Protein AF-A0A0D0URA8-F1 (afdb_monomer)

Mean predicted aligned error: 11.28 Å

Structure (mmCIF, N/CA/C/O backbone):
data_AF-A0A0D0URA8-F1
#
_entry.id   AF-A0A0D0URA8-F1
#
loop_
_atom_site.group_PDB
_atom_site.id
_atom_site.type_symbol
_atom_site.label_atom_id
_atom_site.label_alt_id
_atom_site.label_comp_id
_atom_site.label_asym_id
_atom_site.label_entity_id
_atom_site.label_seq_id
_atom_site.pdbx_PDB_ins_code
_atom_site.Cartn_x
_atom_site.Cartn_y
_atom_site.Cartn_z
_atom_site.occupancy
_atom_site.B_iso_or_equiv
_atom_site.auth_seq_id
_atom_site.auth_comp_id
_atom_site.auth_asym_id
_atom_site.auth_atom_id
_ato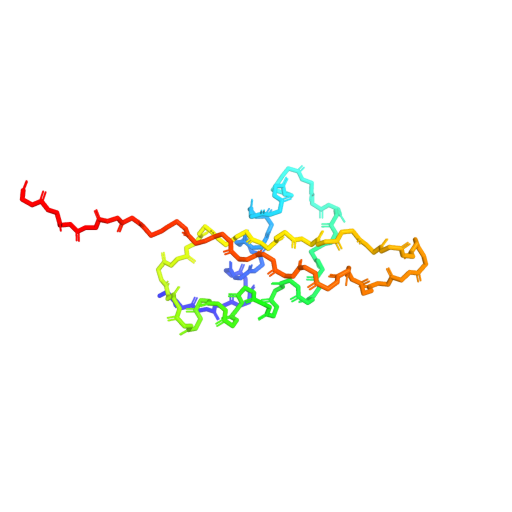m_site.pdbx_PDB_model_num
ATOM 1 N N . MET A 1 1 ? -4.350 -2.731 16.389 1.00 57.91 1 MET A N 1
ATOM 2 C CA . MET A 1 1 ? -2.926 -2.887 16.016 1.00 57.91 1 MET A CA 1
ATOM 3 C C . MET A 1 1 ? -2.204 -1.595 16.374 1.00 57.91 1 MET A C 1
ATOM 5 O O . MET A 1 1 ? -2.784 -0.540 16.153 1.00 57.91 1 MET A O 1
ATOM 9 N N . GLN A 1 2 ? -1.006 -1.634 16.960 1.00 65.62 2 GLN A N 1
ATOM 10 C CA . GLN A 1 2 ? -0.245 -0.405 17.212 1.00 65.62 2 GLN A CA 1
ATOM 11 C C . GLN A 1 2 ? 0.401 0.026 15.886 1.00 65.62 2 GLN A C 1
ATOM 13 O O . GLN A 1 2 ? 1.212 -0.715 15.333 1.00 65.62 2 GLN A O 1
ATOM 18 N N . LEU A 1 3 ? -0.023 1.169 15.336 1.00 74.25 3 LEU A N 1
ATOM 19 C CA . LEU A 1 3 ? 0.442 1.691 14.044 1.00 74.25 3 LEU A CA 1
ATOM 20 C C . LEU A 1 3 ? 1.843 2.287 14.203 1.00 74.25 3 LEU A C 1
ATOM 22 O O . LEU A 1 3 ? 2.012 3.493 14.336 1.00 74.25 3 LEU A O 1
ATOM 26 N N . THR A 1 4 ? 2.856 1.427 14.269 1.00 84.50 4 THR A N 1
ATOM 27 C CA . THR A 1 4 ? 4.253 1.865 14.262 1.00 84.50 4 THR A CA 1
ATOM 28 C C . THR A 1 4 ? 4.721 2.076 12.827 1.00 84.50 4 THR A C 1
ATOM 30 O O . THR A 1 4 ? 4.283 1.375 11.912 1.00 84.50 4 THR A O 1
ATOM 33 N N . THR A 1 5 ? 5.659 3.001 12.619 1.00 84.06 5 THR A N 1
ATOM 34 C CA . THR A 1 5 ? 6.264 3.267 11.302 1.00 84.06 5 THR A CA 1
ATOM 35 C C . THR A 1 5 ? 6.827 1.992 10.667 1.00 84.06 5 THR A C 1
ATOM 37 O O . THR A 1 5 ? 6.655 1.755 9.474 1.00 84.06 5 THR A O 1
ATOM 40 N N . THR A 1 6 ? 7.424 1.112 11.477 1.00 86.81 6 THR A N 1
ATOM 41 C CA . THR A 1 6 ? 7.942 -0.191 11.038 1.00 86.81 6 THR A CA 1
ATOM 42 C C . THR A 1 6 ? 6.832 -1.133 10.564 1.00 86.81 6 THR A C 1
ATOM 44 O O . THR A 1 6 ? 6.981 -1.790 9.534 1.00 86.81 6 THR A O 1
ATOM 47 N N . ALA A 1 7 ? 5.710 -1.204 11.290 1.00 87.44 7 ALA A N 1
ATOM 48 C CA . ALA A 1 7 ? 4.578 -2.049 10.914 1.00 87.44 7 ALA A CA 1
ATOM 49 C C . ALA A 1 7 ? 3.894 -1.543 9.634 1.00 87.44 7 ALA A C 1
ATOM 51 O O . ALA A 1 7 ? 3.588 -2.344 8.750 1.00 87.44 7 ALA A O 1
ATOM 52 N N . LEU A 1 8 ? 3.724 -0.222 9.512 1.00 88.12 8 LEU A N 1
ATOM 53 C CA . LEU A 1 8 ? 3.199 0.426 8.309 1.00 88.12 8 LEU A CA 1
ATOM 54 C C . LEU A 1 8 ? 4.094 0.165 7.095 1.00 88.12 8 LEU A C 1
ATOM 56 O O . LEU A 1 8 ? 3.596 -0.242 6.050 1.00 88.12 8 LEU A O 1
ATOM 60 N N . GLY A 1 9 ? 5.414 0.313 7.245 1.00 88.75 9 GLY A N 1
ATOM 61 C CA . GLY A 1 9 ? 6.367 0.042 6.169 1.00 88.75 9 GLY A CA 1
ATOM 62 C C . GLY A 1 9 ? 6.337 -1.415 5.701 1.00 88.75 9 GLY A C 1
ATOM 63 O O . GLY A 1 9 ? 6.314 -1.680 4.499 1.00 88.75 9 GLY A O 1
ATOM 64 N N . LYS A 1 10 ? 6.267 -2.373 6.634 1.00 89.31 10 LYS A N 1
ATOM 65 C CA . LYS A 1 10 ? 6.161 -3.800 6.293 1.00 8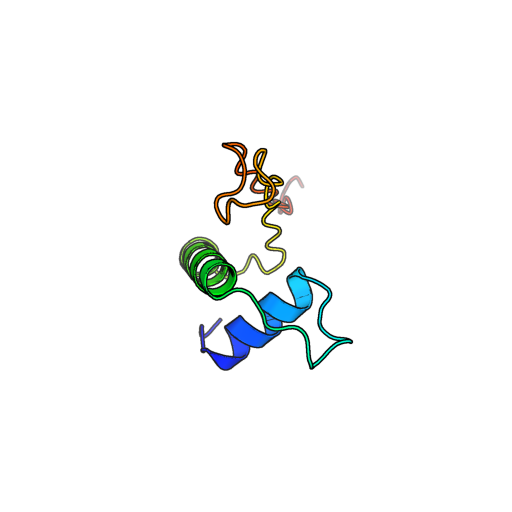9.31 10 LYS A CA 1
ATOM 66 C C . LYS A 1 10 ? 4.860 -4.113 5.551 1.00 89.31 10 LYS A C 1
ATOM 68 O O . LYS A 1 10 ? 4.882 -4.816 4.544 1.00 89.31 10 LYS A O 1
ATOM 73 N N . LEU A 1 11 ? 3.735 -3.578 6.023 1.00 87.56 11 LEU A N 1
ATOM 74 C CA . LEU A 1 11 ? 2.433 -3.804 5.399 1.00 87.56 11 LEU A CA 1
ATOM 75 C C . LEU A 1 11 ? 2.330 -3.138 4.019 1.00 87.56 11 LEU A C 1
ATOM 77 O O . LEU A 1 11 ? 1.775 -3.726 3.092 1.00 87.56 11 LEU A O 1
ATOM 81 N N . ALA A 1 12 ? 2.919 -1.954 3.849 1.00 87.31 12 ALA A N 1
ATOM 82 C CA . ALA A 1 12 ? 2.984 -1.288 2.555 1.00 87.31 12 ALA A CA 1
ATOM 83 C C . ALA A 1 12 ? 3.782 -2.112 1.533 1.00 87.31 12 ALA A C 1
ATOM 85 O O . ALA A 1 12 ? 3.328 -2.305 0.411 1.00 87.31 12 ALA A O 1
ATOM 86 N N . ARG A 1 13 ? 4.923 -2.686 1.937 1.00 89.81 13 ARG A N 1
ATOM 87 C CA . ARG A 1 13 ? 5.703 -3.586 1.071 1.00 89.81 13 ARG A CA 1
ATOM 88 C C . ARG A 1 13 ? 4.939 -4.851 0.696 1.00 89.81 13 ARG A C 1
ATOM 90 O O . ARG A 1 13 ? 4.992 -5.249 -0.458 1.00 89.81 13 ARG A O 1
ATOM 97 N N . LYS A 1 14 ? 4.209 -5.447 1.643 1.00 87.25 14 LYS A N 1
ATOM 98 C CA . LYS A 1 14 ? 3.356 -6.616 1.388 1.00 87.25 14 LYS A CA 1
ATOM 99 C C . LYS A 1 14 ? 2.258 -6.317 0.366 1.00 87.25 14 LYS A C 1
ATOM 101 O O . LYS A 1 14 ? 2.069 -7.081 -0.568 1.00 87.25 14 LYS A O 1
ATOM 106 N N . THR A 1 15 ? 1.538 -5.211 0.545 1.00 82.19 15 THR A N 1
ATOM 107 C CA . THR A 1 15 ? 0.398 -4.843 -0.320 1.00 82.19 15 THR A CA 1
ATOM 108 C C . THR A 1 15 ? 0.814 -4.398 -1.724 1.00 82.19 15 THR A C 1
ATOM 110 O O . THR A 1 15 ? 0.013 -4.496 -2.644 1.00 82.19 15 THR A O 1
ATOM 113 N N . LEU A 1 16 ? 2.066 -3.966 -1.897 1.00 83.25 16 LEU A N 1
ATOM 114 C CA . LEU A 1 16 ? 2.674 -3.657 -3.194 1.00 83.25 16 LEU A CA 1
ATOM 115 C C . LEU A 1 16 ? 3.471 -4.830 -3.796 1.00 83.25 16 LEU A C 1
ATOM 117 O O . LEU A 1 16 ? 4.165 -4.634 -4.786 1.00 83.25 16 LEU A O 1
ATOM 121 N N . GLU A 1 17 ? 3.439 -6.015 -3.176 1.00 86.00 17 GLU A N 1
ATOM 122 C CA . GLU A 1 17 ? 4.203 -7.200 -3.607 1.00 86.00 17 GLU A CA 1
ATOM 123 C C . GLU A 1 17 ? 5.733 -6.980 -3.679 1.00 86.00 17 GLU A C 1
ATOM 125 O O . GLU A 1 17 ? 6.461 -7.681 -4.378 1.00 86.00 17 GLU A O 1
ATOM 130 N N . LEU A 1 18 ? 6.258 -6.037 -2.891 1.00 86.06 18 LEU A N 1
ATOM 131 C CA . LEU A 1 18 ? 7.680 -5.673 -2.859 1.00 86.06 18 LEU A CA 1
ATOM 132 C C . LEU A 1 18 ? 8.501 -6.486 -1.849 1.00 86.06 18 LEU A C 1
ATOM 134 O O . LEU A 1 18 ? 9.691 -6.231 -1.693 1.00 86.06 18 LEU A O 1
ATOM 138 N N . GLU A 1 19 ? 7.918 -7.438 -1.113 1.00 86.75 19 GLU A N 1
ATOM 139 C CA . GLU A 1 19 ? 8.629 -8.190 -0.058 1.00 86.75 19 GLU A CA 1
ATOM 140 C C . GLU A 1 19 ? 9.897 -8.907 -0.560 1.00 86.75 19 GLU A C 1
ATOM 142 O O . GLU A 1 19 ? 10.849 -9.044 0.208 1.00 86.75 19 GLU A O 1
ATOM 147 N N . GLY A 1 20 ? 9.937 -9.303 -1.838 1.00 86.12 20 GLY A N 1
ATOM 148 C CA . GLY A 1 20 ? 11.103 -9.924 -2.477 1.00 86.12 20 GLY A CA 1
ATOM 149 C C . GLY A 1 20 ? 12.152 -8.946 -3.023 1.00 86.12 20 GLY A C 1
ATOM 150 O O . GLY A 1 20 ? 13.249 -9.374 -3.369 1.00 86.12 20 GLY A O 1
ATOM 151 N N . ASP A 1 21 ? 11.847 -7.647 -3.082 1.00 87.00 21 ASP A N 1
ATOM 152 C CA . ASP A 1 21 ? 12.745 -6.614 -3.600 1.00 87.00 21 ASP A CA 1
ATOM 153 C C . ASP A 1 21 ? 13.022 -5.554 -2.521 1.00 87.00 21 ASP A C 1
ATOM 155 O O . ASP A 1 21 ? 12.188 -4.675 -2.287 1.00 87.00 21 ASP A O 1
ATOM 159 N N . PRO A 1 22 ? 14.184 -5.591 -1.847 1.00 85.88 22 PRO A N 1
ATOM 160 C CA . PRO A 1 22 ? 14.542 -4.616 -0.819 1.00 85.88 22 PRO A CA 1
ATOM 161 C C . PRO A 1 22 ? 14.963 -3.254 -1.391 1.00 85.88 22 PRO A C 1
ATOM 163 O O . PRO A 1 22 ? 15.088 -2.295 -0.631 1.00 85.88 22 PRO A O 1
ATOM 166 N N . THR A 1 23 ? 15.205 -3.164 -2.699 1.00 89.50 23 THR A N 1
ATOM 167 C CA . THR A 1 23 ? 15.772 -1.977 -3.349 1.00 89.50 23 THR A CA 1
ATOM 168 C C . THR A 1 23 ? 14.700 -1.006 -3.815 1.00 89.50 23 THR A C 1
ATOM 170 O O . THR A 1 23 ? 14.909 0.206 -3.743 1.00 89.50 23 THR A O 1
ATOM 173 N N . THR A 1 24 ? 13.531 -1.513 -4.214 1.00 88.25 24 THR A N 1
ATOM 174 C CA . THR A 1 24 ? 12.420 -0.653 -4.619 1.00 88.25 24 THR A CA 1
ATOM 175 C C . THR A 1 24 ? 11.847 0.099 -3.409 1.00 88.25 24 THR A C 1
ATOM 177 O O . THR A 1 24 ? 11.404 -0.522 -2.428 1.00 88.25 24 THR A O 1
ATOM 180 N N . PRO A 1 25 ? 11.852 1.445 -3.427 1.00 86.50 25 PRO A N 1
ATOM 181 C CA . PRO A 1 25 ? 11.287 2.237 -2.348 1.00 86.50 25 PRO A CA 1
ATOM 182 C C . PRO A 1 25 ? 9.757 2.167 -2.370 1.00 86.50 25 PRO A C 1
ATOM 184 O O . PRO A 1 25 ? 9.127 2.202 -3.425 1.00 86.50 25 PRO A O 1
ATOM 187 N N . VAL A 1 26 ? 9.147 2.133 -1.185 1.00 86.62 26 VAL A N 1
ATOM 188 C CA . VAL A 1 26 ? 7.700 2.339 -1.049 1.00 86.62 26 VAL A CA 1
ATOM 189 C C . VAL A 1 26 ? 7.405 3.827 -1.254 1.00 86.62 26 VAL A C 1
ATOM 191 O O . VAL A 1 26 ? 8.038 4.653 -0.589 1.00 86.62 26 VAL A O 1
ATOM 194 N N . PRO A 1 27 ? 6.442 4.203 -2.111 1.00 83.00 27 PRO A N 1
ATOM 195 C CA . PRO A 1 27 ? 6.067 5.600 -2.272 1.00 83.00 27 PRO A CA 1
ATOM 196 C C . PRO A 1 27 ? 5.549 6.202 -0.950 1.00 83.00 27 PRO A C 1
ATOM 198 O O . PRO A 1 27 ? 4.632 5.633 -0.353 1.00 83.00 27 PRO A O 1
ATOM 201 N N . PRO A 1 28 ? 6.058 7.363 -0.490 1.00 81.12 28 PRO A N 1
ATOM 202 C CA . PRO A 1 28 ? 5.640 7.952 0.787 1.00 81.12 28 PRO A CA 1
ATOM 203 C C . PRO A 1 28 ? 4.127 8.192 0.895 1.00 81.1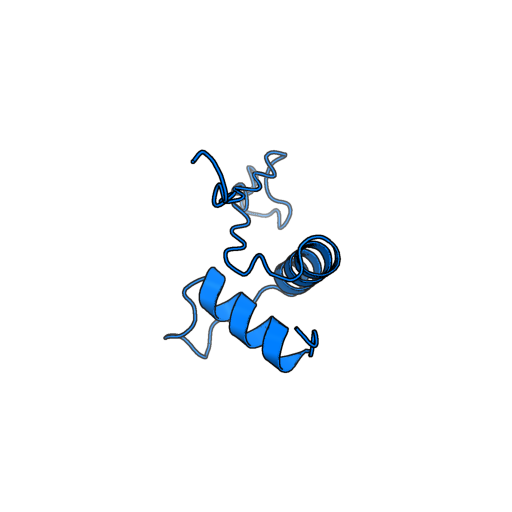2 28 PRO A C 1
ATOM 205 O O . PRO A 1 28 ? 3.523 7.863 1.912 1.00 81.12 28 PRO A O 1
ATOM 208 N N . PHE A 1 29 ? 3.486 8.651 -0.187 1.00 79.81 29 PHE A N 1
ATOM 209 C CA . PHE A 1 29 ? 2.038 8.888 -0.209 1.00 79.81 29 PHE A CA 1
ATOM 210 C C . PHE A 1 29 ? 1.218 7.609 0.040 1.00 79.81 29 PHE A C 1
ATOM 212 O O . PHE A 1 29 ? 0.102 7.676 0.550 1.00 79.81 29 PHE A O 1
ATOM 219 N N . TYR A 1 30 ? 1.749 6.438 -0.327 1.00 81.88 30 TYR A N 1
ATOM 220 C CA . TYR A 1 30 ? 1.073 5.159 -0.126 1.00 81.88 30 TYR A CA 1
ATOM 221 C C . TYR A 1 30 ? 1.033 4.800 1.362 1.00 81.88 30 TYR A C 1
ATOM 223 O O . TYR A 1 30 ? 0.019 4.312 1.858 1.00 81.88 30 TYR A O 1
ATOM 231 N N . VAL A 1 31 ? 2.112 5.106 2.090 1.00 85.31 31 VAL A N 1
ATOM 232 C CA . VAL A 1 31 ? 2.184 4.930 3.546 1.00 85.31 31 VAL A CA 1
ATOM 233 C C . VAL A 1 31 ? 1.163 5.828 4.245 1.00 85.31 31 VAL A C 1
ATOM 235 O O . VAL A 1 31 ? 0.436 5.344 5.110 1.00 85.31 31 VAL A O 1
ATOM 238 N N . ASP A 1 32 ? 1.039 7.089 3.822 1.00 82.88 32 ASP A N 1
ATOM 239 C CA . ASP A 1 32 ? 0.058 8.033 4.379 1.00 82.88 32 ASP A CA 1
ATOM 240 C C . ASP A 1 32 ? -1.389 7.558 4.154 1.00 82.88 32 ASP A C 1
ATOM 242 O O . ASP A 1 32 ? -2.238 7.623 5.051 1.00 82.88 32 ASP A O 1
ATOM 246 N N . LEU A 1 33 ? -1.684 7.046 2.953 1.00 81.44 33 LEU A N 1
ATOM 247 C CA . LEU A 1 33 ? -2.995 6.486 2.615 1.00 81.44 33 LEU A CA 1
ATOM 248 C C . LEU A 1 33 ? -3.312 5.232 3.433 1.00 81.44 33 LEU A C 1
ATOM 250 O O . LEU A 1 33 ? -4.419 5.114 3.966 1.00 81.44 33 LEU A O 1
ATOM 254 N N . LEU A 1 34 ? -2.340 4.329 3.564 1.00 84.62 34 LEU A N 1
ATOM 255 C CA . LEU A 1 34 ? -2.462 3.112 4.355 1.00 84.62 34 LEU A CA 1
ATOM 256 C C . LEU A 1 34 ? -2.682 3.433 5.839 1.00 84.62 34 LEU A C 1
ATOM 258 O O . LEU A 1 34 ? -3.560 2.850 6.475 1.00 84.62 34 LEU A O 1
ATOM 262 N N . GLU A 1 35 ? -1.944 4.397 6.392 1.00 87.25 35 GLU A N 1
ATOM 263 C CA . GLU A 1 35 ? -2.139 4.849 7.769 1.00 87.25 35 GLU A CA 1
ATOM 264 C C . GLU A 1 35 ? -3.546 5.427 7.963 1.00 87.25 35 GLU A C 1
ATOM 266 O O . GLU A 1 35 ? -4.259 5.042 8.895 1.00 87.25 35 GLU A O 1
ATOM 271 N N . LYS A 1 36 ? -3.985 6.319 7.066 1.00 84.56 36 LYS A N 1
ATOM 272 C CA . LYS A 1 36 ? -5.330 6.905 7.111 1.00 84.56 36 LYS A CA 1
ATOM 273 C C . LYS A 1 36 ? -6.418 5.832 7.041 1.00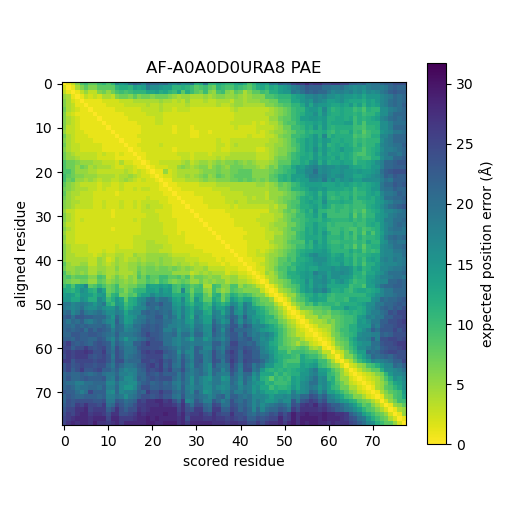 84.56 36 LYS A C 1
ATOM 275 O O . LYS A 1 36 ? -7.410 5.928 7.767 1.00 84.56 36 LYS A O 1
ATOM 280 N N . HIS A 1 37 ? -6.234 4.819 6.196 1.00 83.38 37 HIS A N 1
ATOM 281 C CA . HIS A 1 37 ? -7.145 3.687 6.092 1.00 83.38 37 HIS A CA 1
ATOM 282 C C . HIS A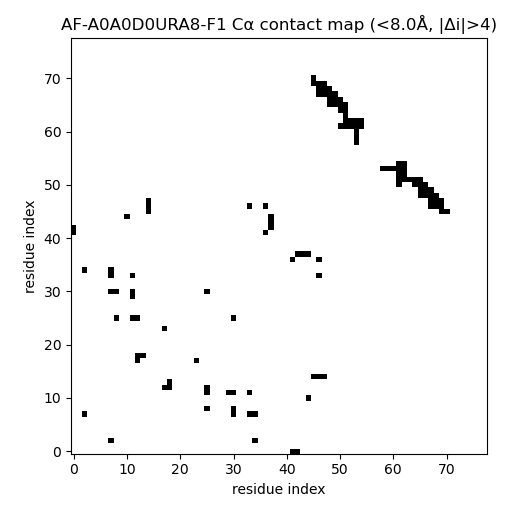 1 37 ? -7.192 2.890 7.398 1.00 83.38 37 HIS A C 1
ATOM 284 O O . HIS A 1 37 ? -8.271 2.732 7.958 1.00 83.38 37 HIS A O 1
ATOM 290 N N . LEU A 1 38 ? -6.048 2.475 7.945 1.00 84.00 38 LEU A N 1
ATOM 291 C CA . LEU A 1 38 ? -5.992 1.674 9.172 1.00 84.00 38 LEU A CA 1
ATOM 292 C C . LEU A 1 38 ? -6.469 2.429 10.416 1.00 84.00 38 LEU A C 1
ATOM 294 O O . LEU A 1 38 ? -6.990 1.817 11.344 1.00 84.00 38 LEU A O 1
ATOM 298 N N . ARG A 1 39 ? -6.353 3.760 10.455 1.00 85.12 39 ARG A N 1
ATOM 299 C CA . ARG A 1 39 ? -6.987 4.564 11.514 1.00 85.12 39 ARG A CA 1
ATOM 300 C C . ARG A 1 39 ? -8.514 4.448 11.482 1.00 85.12 39 ARG A C 1
ATOM 302 O O . ARG A 1 39 ? -9.138 4.438 12.538 1.00 85.12 39 ARG A O 1
ATOM 309 N N . LYS A 1 40 ? -9.116 4.355 10.290 1.00 80.44 40 LYS A N 1
ATOM 310 C CA . LYS A 1 40 ? -10.569 4.189 10.104 1.00 80.44 40 LYS A CA 1
ATOM 311 C C . LYS A 1 40 ? -11.008 2.723 10.203 1.00 80.44 40 LYS A C 1
ATOM 313 O O . LYS A 1 40 ? -12.076 2.446 10.741 1.00 80.44 40 LYS A O 1
ATOM 318 N N . CYS A 1 41 ? -10.179 1.805 9.712 1.00 80.19 41 CYS A N 1
ATOM 319 C CA . CYS A 1 41 ? -10.432 0.371 9.597 1.00 80.19 41 CYS A CA 1
ATOM 320 C C . CYS A 1 41 ? -9.258 -0.433 10.204 1.00 80.19 41 CYS A C 1
ATOM 322 O O . CYS A 1 41 ? -8.465 -1.016 9.468 1.00 80.19 41 CYS A O 1
ATOM 324 N N . PRO A 1 42 ? -9.117 -0.514 11.542 1.00 82.62 42 PRO A N 1
ATOM 325 C CA . PRO A 1 42 ? -7.899 -1.027 12.197 1.00 82.62 42 PRO A CA 1
ATOM 326 C C . PRO A 1 42 ? -7.551 -2.497 11.955 1.00 82.62 42 PRO A C 1
ATOM 328 O O . PRO A 1 42 ? -6.442 -2.919 12.283 1.00 82.62 42 PRO A O 1
ATOM 331 N N . ASN A 1 43 ? -8.501 -3.275 11.439 1.00 80.75 43 ASN A N 1
ATOM 332 C CA . ASN A 1 43 ? -8.351 -4.707 11.179 1.00 80.75 43 ASN A CA 1
ATOM 333 C C . ASN A 1 43 ? -8.286 -5.026 9.679 1.00 80.75 43 ASN A C 1
ATOM 335 O O . ASN A 1 43 ? -8.099 -6.186 9.314 1.00 80.75 43 ASN A O 1
ATOM 339 N N . ASP A 1 44 ? -8.451 -4.020 8.819 1.00 77.50 44 ASP A N 1
ATOM 340 C CA . ASP A 1 44 ? -8.415 -4.202 7.376 1.00 77.50 44 ASP A CA 1
ATOM 341 C C . ASP A 1 44 ? -6.976 -4.073 6.874 1.00 77.50 44 ASP A C 1
ATOM 343 O O . ASP A 1 44 ? -6.433 -2.992 6.666 1.00 77.50 44 ASP A O 1
ATOM 347 N N . THR A 1 45 ? -6.323 -5.227 6.774 1.00 71.06 45 THR A N 1
ATOM 348 C CA . THR A 1 45 ? -4.916 -5.343 6.371 1.00 71.06 45 THR A CA 1
ATOM 349 C C . THR A 1 45 ? -4.752 -5.677 4.889 1.00 71.06 45 THR A C 1
ATOM 351 O O . THR A 1 45 ? -3.622 -5.824 4.426 1.00 71.06 45 THR A O 1
ATOM 354 N N . ASN A 1 46 ? -5.855 -5.776 4.139 1.00 70.00 46 ASN A N 1
ATOM 355 C CA . ASN A 1 46 ? -5.863 -6.059 2.702 1.00 70.00 46 ASN A CA 1
ATOM 356 C C . ASN A 1 46 ? -6.146 -4.770 1.925 1.00 70.00 46 ASN A C 1
ATOM 358 O O . ASN A 1 46 ? -7.091 -4.677 1.146 1.00 70.00 46 ASN A O 1
ATOM 362 N N . PHE A 1 47 ? -5.322 -3.759 2.184 1.00 68.88 47 PHE A N 1
ATOM 363 C CA . PHE A 1 47 ? -5.414 -2.465 1.530 1.00 68.88 47 PHE A CA 1
ATOM 364 C C . PHE A 1 47 ? -4.840 -2.555 0.115 1.00 68.88 47 PHE A C 1
ATOM 366 O O . PHE A 1 47 ? -3.645 -2.791 -0.049 1.00 68.88 47 PHE A O 1
ATOM 373 N N . ILE A 1 48 ? -5.685 -2.350 -0.892 1.00 63.34 48 ILE A N 1
ATOM 374 C CA . ILE A 1 48 ? -5.282 -2.227 -2.294 1.00 63.34 48 ILE A CA 1
ATOM 375 C C . ILE A 1 48 ? -5.701 -0.830 -2.746 1.00 63.34 48 ILE A C 1
ATOM 377 O O . ILE A 1 48 ? -6.894 -0.524 -2.801 1.00 63.34 48 ILE A O 1
ATOM 381 N N . ALA A 1 49 ? -4.724 0.028 -3.033 1.00 62.78 49 ALA A N 1
ATOM 382 C CA . ALA A 1 49 ? -4.966 1.276 -3.745 1.00 62.78 49 ALA A CA 1
ATOM 383 C C . ALA A 1 49 ? -4.587 1.050 -5.207 1.00 62.78 49 ALA A C 1
ATOM 385 O O . ALA A 1 49 ? -3.403 0.964 -5.533 1.00 62.78 49 ALA A O 1
ATOM 386 N N . GLU A 1 50 ? -5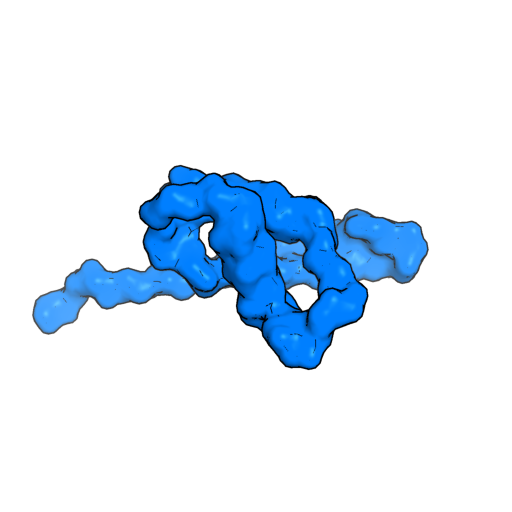.586 0.935 -6.079 1.00 53.09 50 GLU A N 1
ATOM 387 C CA . GLU A 1 50 ? -5.335 0.973 -7.513 1.00 53.09 50 GLU A CA 1
ATOM 388 C C . GLU A 1 50 ? -4.927 2.408 -7.858 1.00 53.09 50 GLU A C 1
ATOM 390 O O . GLU A 1 50 ? -5.721 3.349 -7.767 1.00 53.09 50 GLU A O 1
ATOM 395 N N . LEU A 1 51 ? -3.642 2.594 -8.152 1.00 53.06 51 LEU A N 1
ATOM 396 C CA . LEU A 1 51 ? -3.138 3.858 -8.657 1.00 53.06 51 LEU A CA 1
ATOM 397 C C . LEU A 1 51 ? -3.500 3.900 -10.130 1.00 53.06 51 LEU A C 1
ATOM 399 O O . LEU A 1 51 ? -2.855 3.260 -10.953 1.00 53.06 51 LEU A O 1
ATOM 403 N N . SER A 1 52 ? -4.552 4.639 -10.455 1.00 50.06 52 SER A N 1
ATOM 404 C CA . SER A 1 52 ? -4.878 4.992 -11.828 1.00 50.06 52 SER A CA 1
ATOM 405 C C . SER A 1 52 ? -3.624 5.525 -12.513 1.00 50.06 52 SER A C 1
ATOM 407 O O . SER A 1 52 ? -3.034 6.511 -12.054 1.00 50.06 52 SER A O 1
ATOM 409 N N . GLU A 1 53 ? -3.208 4.877 -13.604 1.00 55.09 53 GLU A N 1
ATOM 410 C CA . GLU A 1 53 ? -2.051 5.340 -14.361 1.00 55.09 53 GLU A CA 1
ATOM 411 C C . GLU A 1 53 ? -2.238 6.825 -14.711 1.00 55.09 53 GLU A C 1
ATOM 413 O O . GLU A 1 53 ? -3.343 7.265 -15.073 1.00 55.09 53 GLU A O 1
ATOM 418 N N . PRO A 1 54 ? -1.193 7.648 -14.552 1.00 54.31 54 PRO A N 1
ATOM 419 C CA . PRO A 1 54 ? -1.249 9.024 -14.995 1.00 54.31 54 PRO A CA 1
ATOM 420 C C . PRO A 1 54 ? -1.567 9.049 -16.494 1.00 54.31 54 PRO A C 1
ATOM 422 O O . PRO A 1 54 ? -0.795 8.542 -17.301 1.00 54.31 54 PRO A O 1
ATOM 425 N N . GLN A 1 55 ? -2.662 9.701 -16.900 1.00 54.78 55 GLN A N 1
ATOM 426 C CA . GLN A 1 55 ? -2.937 9.927 -18.331 1.00 54.78 55 GLN A CA 1
ATOM 427 C C . GLN A 1 55 ? -1.805 10.710 -19.025 1.00 54.78 55 GLN A C 1
ATOM 429 O O . GLN A 1 55 ? -1.694 10.703 -20.247 1.00 54.78 55 GLN A O 1
ATOM 434 N N . ASN A 1 56 ? -0.964 11.392 -18.242 1.00 62.28 56 ASN A N 1
ATOM 435 C CA . ASN A 1 56 ? 0.263 12.027 -18.690 1.00 62.28 56 ASN A CA 1
ATOM 436 C C . ASN A 1 56 ? 1.474 11.282 -18.090 1.00 62.28 56 ASN A C 1
ATOM 438 O O . ASN A 1 56 ? 1.642 11.346 -16.874 1.00 62.28 56 ASN A O 1
ATOM 442 N N . PRO A 1 57 ? 2.359 10.670 -18.898 1.00 62.66 57 PRO A N 1
ATOM 443 C CA . PRO A 1 57 ? 3.521 9.915 -18.411 1.00 62.66 57 PRO A CA 1
ATOM 444 C C . PRO A 1 57 ? 4.551 10.759 -17.635 1.00 62.66 57 PRO A C 1
ATOM 446 O O . PRO A 1 57 ? 5.377 10.205 -16.919 1.00 62.66 57 PRO A O 1
ATOM 449 N N . ASN A 1 58 ? 4.482 12.094 -17.720 1.00 68.12 58 ASN A N 1
ATOM 450 C CA . ASN A 1 58 ? 5.299 13.022 -16.925 1.00 68.12 58 ASN A CA 1
ATOM 451 C C . ASN A 1 58 ? 4.589 13.518 -15.649 1.00 68.12 58 ASN A C 1
ATOM 453 O O . ASN A 1 58 ? 5.089 14.411 -14.965 1.00 68.12 58 ASN A O 1
ATOM 457 N N . SER A 1 59 ? 3.399 13.000 -15.339 1.00 59.38 59 SER A N 1
ATOM 458 C CA . SER A 1 59 ? 2.626 13.363 -14.153 1.00 59.38 59 SER A CA 1
ATOM 459 C C . SER A 1 59 ? 2.813 12.322 -13.057 1.00 59.38 59 SER A C 1
ATOM 461 O O . SER A 1 59 ? 2.618 11.134 -13.273 1.00 59.38 59 SER A O 1
ATOM 463 N N . THR A 1 60 ? 3.102 12.775 -11.839 1.00 53.9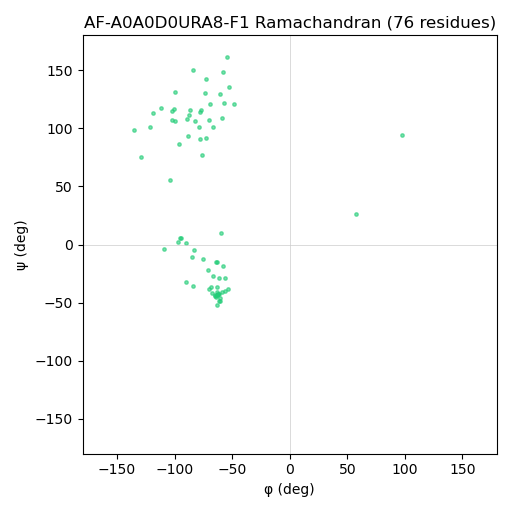4 60 THR A N 1
ATOM 464 C CA . THR A 1 60 ? 3.026 11.939 -10.628 1.00 53.94 60 THR A CA 1
ATOM 465 C C . THR A 1 60 ? 1.605 11.856 -10.063 1.00 53.94 60 THR A C 1
ATOM 467 O O . THR A 1 60 ? 1.361 11.138 -9.096 1.00 53.94 60 THR A O 1
ATOM 470 N N . LYS A 1 61 ? 0.653 12.599 -10.646 1.00 49.59 61 LYS A N 1
ATOM 471 C CA . LYS A 1 61 ? -0.771 12.522 -10.313 1.00 49.59 61 LYS A CA 1
ATOM 472 C C . LYS A 1 61 ? -1.412 11.435 -11.170 1.00 49.59 61 LYS A C 1
ATOM 474 O O . LYS A 1 61 ? -1.519 11.612 -12.386 1.00 49.59 61 LYS A O 1
ATOM 479 N N . GLY A 1 62 ? -1.824 10.342 -10.529 1.00 49.03 62 GLY A N 1
ATOM 480 C CA . GLY A 1 62 ? -2.688 9.332 -11.137 1.00 49.03 62 GLY A CA 1
ATOM 481 C C . GLY A 1 62 ? -4.007 9.946 -11.607 1.00 49.03 62 GLY A C 1
ATOM 482 O O . GLY A 1 62 ? -4.466 10.941 -11.038 1.00 49.03 62 GLY A O 1
ATOM 483 N N . GLY A 1 63 ? -4.587 9.408 -12.685 1.00 50.56 63 GLY A N 1
ATOM 484 C CA . GLY A 1 63 ? -5.868 9.879 -13.228 1.00 50.56 63 GLY A CA 1
ATOM 485 C C . GLY A 1 63 ? -6.984 9.886 -12.170 1.00 50.56 63 GLY A C 1
ATOM 486 O O . GLY A 1 63 ? -6.881 9.210 -11.154 1.00 50.56 63 GLY A O 1
ATOM 487 N N . ASN A 1 64 ? -8.080 10.619 -12.390 1.00 45.88 64 ASN A N 1
ATOM 488 C CA . ASN A 1 64 ? -9.170 10.845 -11.414 1.00 45.88 64 ASN A CA 1
ATOM 489 C C . ASN A 1 64 ? -9.918 9.588 -10.879 1.00 45.88 64 ASN A C 1
ATOM 491 O O . ASN A 1 64 ? -10.946 9.732 -10.221 1.00 45.88 64 ASN A O 1
ATOM 495 N N . GLY A 1 65 ? -9.454 8.364 -11.141 1.00 45.16 65 GLY A N 1
ATOM 496 C CA . GLY A 1 65 ? -10.024 7.125 -10.614 1.00 45.16 65 GLY A CA 1
ATOM 497 C C . GLY A 1 65 ? -9.294 6.629 -9.367 1.00 45.16 65 GLY A C 1
ATOM 498 O O . GLY A 1 65 ? -8.413 5.792 -9.475 1.00 45.16 65 GLY A O 1
ATOM 499 N N . PHE A 1 66 ? -9.674 7.101 -8.179 1.00 48.47 66 PHE A N 1
ATOM 500 C CA . PHE A 1 66 ? -9.314 6.412 -6.936 1.00 48.47 66 PHE A CA 1
ATOM 501 C C . PHE A 1 66 ? -10.312 5.269 -6.706 1.00 48.47 66 PHE A C 1
ATOM 503 O O . PHE A 1 66 ? -11.472 5.518 -6.371 1.00 48.47 66 PHE A O 1
ATOM 510 N N . GLY A 1 67 ? -9.872 4.028 -6.915 1.00 48.59 67 GLY A N 1
ATOM 511 C CA . GLY A 1 67 ? -10.619 2.817 -6.583 1.00 48.59 67 GLY A CA 1
ATOM 512 C C . GLY A 1 67 ? -10.112 2.223 -5.272 1.00 48.59 67 GLY A C 1
ATOM 513 O O . GLY A 1 67 ? -8.955 1.825 -5.174 1.00 48.59 67 GLY A O 1
ATOM 514 N N . LEU A 1 68 ? -10.969 2.170 -4.253 1.00 46.88 68 LEU A N 1
ATOM 515 C CA . LEU A 1 68 ? -10.705 1.442 -3.012 1.00 46.88 68 LEU A CA 1
ATOM 516 C C . LEU A 1 68 ? -11.484 0.125 -3.073 1.00 46.88 68 LEU A C 1
ATOM 518 O O . LEU A 1 68 ? -12.709 0.134 -2.939 1.00 46.88 68 LEU A O 1
ATOM 522 N N . ILE A 1 69 ? -10.793 -0.998 -3.261 1.00 49.78 69 ILE A N 1
ATOM 523 C CA . ILE A 1 69 ? -11.415 -2.320 -3.141 1.00 49.78 69 ILE A CA 1
ATOM 524 C C . ILE A 1 69 ? -11.280 -2.753 -1.684 1.00 49.78 69 ILE A C 1
ATOM 526 O O . ILE A 1 69 ? -10.192 -3.072 -1.214 1.00 49.78 69 ILE A O 1
ATOM 530 N N . VAL A 1 70 ? -12.398 -2.737 -0.962 1.00 48.47 70 VAL A N 1
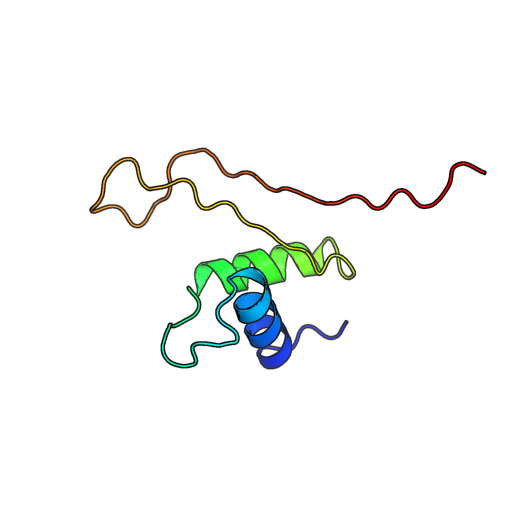ATOM 531 C CA . VAL A 1 70 ? -12.476 -3.200 0.427 1.00 48.47 70 VAL A CA 1
ATOM 532 C C . VAL A 1 70 ? -13.106 -4.586 0.421 1.00 48.47 70 VAL A C 1
ATOM 534 O O . VAL A 1 70 ? -14.276 -4.731 0.060 1.00 48.47 70 VAL A O 1
ATOM 537 N N . CYS A 1 71 ? -12.363 -5.617 0.823 1.00 46.47 71 CYS A N 1
ATOM 538 C CA . CYS A 1 71 ? -12.955 -6.935 1.036 1.00 46.47 71 CYS A CA 1
ATOM 539 C C . CYS A 1 71 ? -13.695 -6.939 2.381 1.00 46.47 71 CYS A C 1
ATOM 541 O O . CYS A 1 71 ? -13.124 -7.224 3.435 1.00 46.47 71 CYS A O 1
ATOM 543 N N . MET A 1 72 ? -14.987 -6.605 2.353 1.00 45.19 72 MET A N 1
ATOM 544 C CA . MET A 1 72 ? -15.871 -6.761 3.508 1.00 45.19 72 MET A CA 1
ATOM 545 C C . MET A 1 72 ? -16.152 -8.254 3.700 1.00 45.19 72 MET A C 1
ATOM 547 O O . MET A 1 72 ? -17.084 -8.812 3.116 1.00 45.19 72 MET A O 1
ATOM 551 N N . SER A 1 73 ? -15.329 -8.917 4.515 1.00 51.19 73 SER A N 1
ATOM 552 C CA . SER A 1 73 ? -15.666 -10.251 5.011 1.00 51.19 73 SER A CA 1
ATOM 553 C C . SER A 1 73 ? -16.989 -10.154 5.777 1.00 51.19 73 SER A C 1
ATOM 555 O O . SER A 1 73 ? -17.076 -9.550 6.846 1.00 51.19 73 SER A O 1
ATOM 557 N N . HIS A 1 74 ? -18.052 -10.706 5.191 1.00 49.84 74 HIS A N 1
ATOM 558 C CA . HIS A 1 74 ? -19.347 -10.812 5.845 1.00 49.84 74 HIS A CA 1
ATOM 559 C C . HIS A 1 74 ? -19.196 -11.777 7.019 1.00 49.84 74 HIS A C 1
ATOM 561 O O . HIS A 1 74 ? -19.182 -12.993 6.840 1.00 49.84 74 HIS A O 1
ATOM 567 N N . ARG A 1 75 ? -19.084 -11.246 8.239 1.00 55.81 75 ARG A N 1
ATOM 568 C CA . ARG A 1 75 ? -19.479 -12.014 9.416 1.00 55.81 75 ARG A CA 1
ATOM 569 C C . ARG A 1 75 ? -20.970 -11.795 9.647 1.00 55.81 75 ARG A C 1
ATOM 571 O O . ARG A 1 75 ? -21.386 -10.686 9.965 1.00 55.81 75 ARG A O 1
ATOM 578 N N . TYR A 1 76 ? -21.684 -12.913 9.513 1.00 56.25 76 TYR A N 1
ATOM 579 C CA . TYR A 1 76 ? -23.061 -13.219 9.905 1.00 56.25 76 TYR A CA 1
ATOM 580 C C . TYR A 1 76 ? -24.136 -13.109 8.818 1.00 56.25 76 TYR A C 1
ATOM 582 O O . TYR A 1 76 ? -24.779 -12.080 8.647 1.00 56.25 76 TYR A O 1
ATOM 590 N N . LEU A 1 77 ? -24.411 -14.259 8.199 1.00 40.81 77 LEU A N 1
ATOM 591 C CA . LEU A 1 77 ? -25.772 -14.770 8.045 1.00 40.81 77 LEU A CA 1
ATOM 592 C C . LEU A 1 77 ? -25.747 -16.268 8.399 1.00 40.81 77 LEU A C 1
ATOM 594 O O . LEU A 1 77 ? -25.339 -17.076 7.573 1.00 40.81 77 LEU A O 1
ATOM 598 N N . LEU A 1 78 ? -26.156 -16.534 9.649 1.00 38.41 78 LEU A N 1
ATOM 5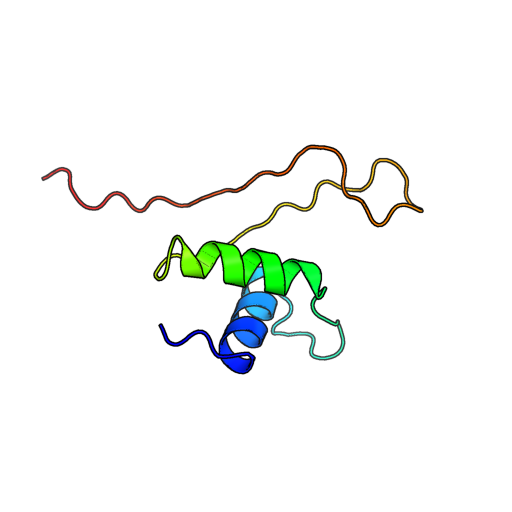99 C CA . LEU A 1 78 ? -26.619 -17.794 10.263 1.00 38.41 78 LEU A CA 1
ATOM 600 C C . LEU A 1 78 ? -25.670 -19.004 10.275 1.00 38.41 78 LEU A C 1
ATOM 602 O O . LEU A 1 78 ? -25.477 -19.655 9.230 1.00 38.41 78 LEU A O 1
#

Solvent-accessible surface area (backbone atoms only — not comparable to full-atom values): 5123 Å² total; per-residue (Å²): 117,84,90,40,73,68,57,49,53,54,50,50,30,54,60,68,70,34,76,88,43,90,80,67,78,79,60,68,69,56,50,55,51,51,52,56,46,31,75,76,38,63,83,63,83,70,64,46,76,53,73,32,67,32,87,44,91,91,44,91,58,48,37,97,52,82,47,77,61,74,84,76,77,83,83,81,85,132

Organism: NCBI:txid1296109

pLDDT: mean 70.61, std 16.33, range [38.41, 89.81]

Radius of gyration: 14.39 Å; Cα contacts (8 Å, |Δi|>4): 62; chains: 1; bounding box: 42×31×36 Å

Secondary structure (DSSP, 8-state):
----HHHHHHHHHHHTT-TT-SSSPPPHHHHHHHHHHHHHSTT----EEEEPPPSSTT-SS--S-EEEE---------

Sequence (78 aa):
MQLTTTALGKLARKTLELEGDPTTPVPPFYVDLLEKHLRKCPNDTNFIAELSEPQNPNSTKGGNGFGLIVCMSHRYLL

Foldseek 3Di:
DPPDPVVLLVLQCVLVVNPVPPPDDRDPVSSVVSVVVCVVVVPQSNWHFDQACCPDVPDPHHPPDGDTDGPPPDDDDD